Protein AF-A0A0F9EXR9-F1 (afdb_monomer)

Foldseek 3Di:
DDVVVVVCVVVVHPPPDQDAQPVPRDGVVRDDPVNVVVSVVD

pLDDT: mean 75.24, std 9.26, range [51.38, 86.19]

Secondary structure (DSSP, 8-state):
--HHHHHHHHTT----S-PBPTTT--BGGG--HHHHHHHTT-

Organism: NCBI:txid412755

Radius of gyration: 10.66 Å; Cα contacts (8 Å, |Δi|>4): 22; chains: 1; bounding box: 26×18×21 Å

Solvent-accessible surface area (backbone atoms only — not comparable to full-atom values): 2743 Å² total; per-residue (Å²): 132,68,66,66,62,52,53,35,60,74,68,72,50,79,83,79,62,66,54,60,39,91,74,77,64,46,32,59,84,72,51,49,78,65,50,53,57,58,51,73,76,101

Mean predicted aligned error: 7.97 Å

Sequence (42 aa):
MNWIMQTFKQMHIKITANPECSACGKGFKDHTNEDLRNCSLA

Structure (mmCIF, N/CA/C/O backbone):
data_AF-A0A0F9EXR9-F1
#
_entry.id   AF-A0A0F9EXR9-F1
#
loop_
_atom_site.group_PDB
_atom_site.id
_atom_site.type_symbol
_atom_site.label_atom_id
_atom_site.label_alt_id
_atom_site.label_comp_id
_atom_site.label_asym_id
_atom_site.label_entity_id
_atom_site.label_seq_id
_atom_site.pdbx_PDB_ins_code
_atom_site.Cartn_x
_atom_site.Cartn_y
_atom_site.Cartn_z
_atom_site.occupancy
_atom_site.B_iso_or_equiv
_atom_site.auth_seq_id
_atom_site.auth_comp_id
_atom_site.auth_asym_id
_atom_site.auth_atom_id
_atom_site.pdbx_PDB_model_num
ATOM 1 N N . MET A 1 1 ? 7.012 9.573 7.779 1.00 51.38 1 MET A N 1
ATOM 2 C CA . MET A 1 1 ? 7.559 8.9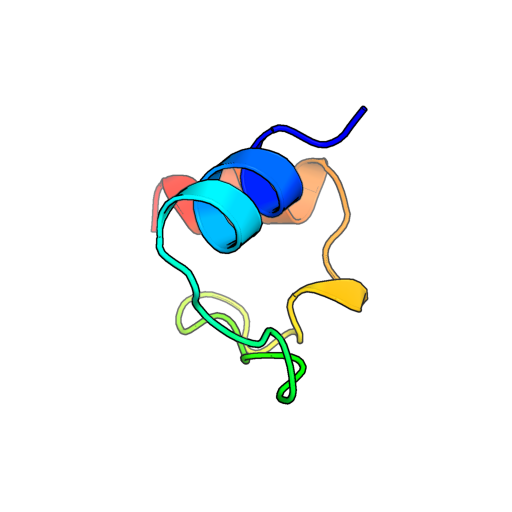57 6.546 1.00 51.38 1 MET A CA 1
ATOM 3 C C . MET A 1 1 ? 6.994 7.542 6.449 1.00 51.38 1 MET A C 1
ATOM 5 O O . MET A 1 1 ? 7.130 6.810 7.417 1.00 51.38 1 MET A O 1
ATOM 9 N N . ASN A 1 2 ? 6.263 7.201 5.381 1.00 72.56 2 ASN A N 1
ATOM 10 C CA . ASN A 1 2 ? 5.480 5.955 5.275 1.00 72.56 2 ASN A CA 1
ATOM 11 C C . ASN A 1 2 ? 6.411 4.724 5.178 1.00 72.56 2 ASN A C 1
ATOM 13 O O . ASN A 1 2 ? 7.215 4.648 4.248 1.00 72.56 2 ASN A O 1
ATOM 17 N N . TRP A 1 3 ? 6.333 3.793 6.139 1.00 72.00 3 TRP A N 1
ATOM 18 C CA . TRP A 1 3 ? 7.209 2.611 6.221 1.00 72.00 3 TRP A CA 1
ATOM 19 C C . TRP A 1 3 ? 7.097 1.724 4.978 1.00 72.00 3 TRP A C 1
ATOM 21 O O . TRP A 1 3 ? 8.102 1.213 4.492 1.00 72.00 3 TRP A O 1
ATOM 31 N N . ILE A 1 4 ? 5.902 1.659 4.389 1.00 71.00 4 ILE A N 1
ATOM 32 C CA . ILE A 1 4 ? 5.622 0.860 3.199 1.00 71.00 4 ILE A CA 1
ATOM 33 C C . ILE A 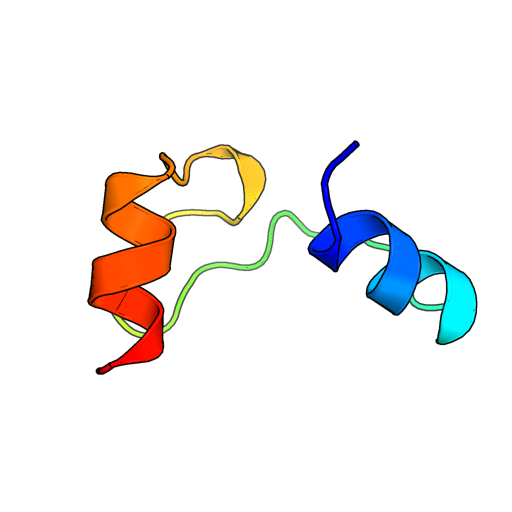1 4 ? 6.503 1.313 2.029 1.00 71.00 4 ILE A C 1
ATOM 35 O O . ILE A 1 4 ? 7.176 0.501 1.399 1.00 71.00 4 ILE A O 1
ATOM 39 N N . MET A 1 5 ? 6.607 2.625 1.789 1.00 69.81 5 MET A N 1
ATOM 40 C CA . MET A 1 5 ? 7.473 3.161 0.731 1.00 69.81 5 MET A CA 1
ATOM 41 C C . MET A 1 5 ? 8.958 2.836 0.950 1.00 69.81 5 MET A C 1
ATOM 43 O O . MET A 1 5 ? 9.691 2.694 -0.029 1.00 69.81 5 MET A O 1
ATOM 47 N N . GLN A 1 6 ? 9.420 2.738 2.203 1.00 74.38 6 GLN A N 1
ATOM 48 C CA . GLN A 1 6 ? 10.808 2.358 2.489 1.00 74.38 6 GLN A CA 1
ATOM 49 C C . GLN A 1 6 ? 11.064 0.890 2.156 1.00 74.38 6 GLN A C 1
ATOM 51 O O . GLN A 1 6 ? 12.060 0.587 1.503 1.00 74.38 6 GLN A O 1
ATOM 56 N N . THR A 1 7 ? 10.139 0.004 2.517 1.00 72.94 7 THR A N 1
ATOM 57 C CA . THR A 1 7 ? 10.208 -1.421 2.180 1.00 72.94 7 THR A CA 1
ATOM 58 C C . THR A 1 7 ? 10.242 -1.637 0.663 1.00 72.94 7 THR A C 1
ATOM 60 O O . THR A 1 7 ? 11.100 -2.360 0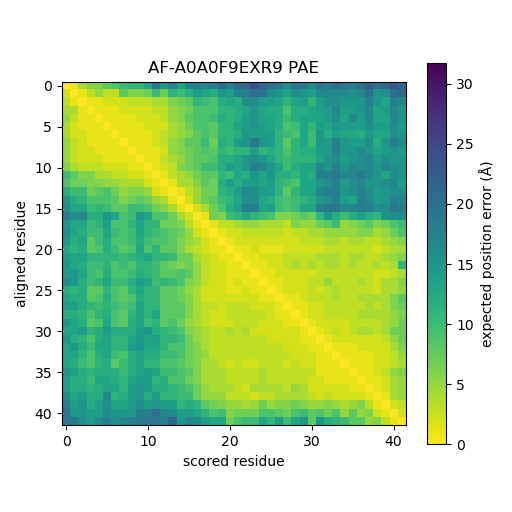.164 1.00 72.94 7 THR A O 1
ATOM 63 N N . PHE A 1 8 ? 9.401 -0.931 -0.101 1.00 72.94 8 PHE A N 1
ATOM 64 C CA . PHE A 1 8 ? 9.432 -0.996 -1.569 1.00 72.94 8 PHE A CA 1
ATOM 65 C C . PHE A 1 8 ? 10.762 -0.507 -2.167 1.00 72.94 8 PHE A C 1
ATOM 67 O O . PHE A 1 8 ? 11.292 -1.146 -3.077 1.00 72.94 8 PHE A O 1
ATOM 74 N N . LYS A 1 9 ? 11.335 0.586 -1.634 1.00 68.50 9 LYS A N 1
ATOM 75 C CA . LYS A 1 9 ? 12.666 1.072 -2.044 1.00 68.50 9 LYS A CA 1
ATOM 76 C C . LYS A 1 9 ? 13.767 0.051 -1.753 1.00 68.50 9 LYS A C 1
ATOM 78 O O . LYS A 1 9 ? 14.611 -0.163 -2.615 1.00 68.50 9 LYS A O 1
ATOM 83 N N . GLN A 1 10 ? 13.752 -0.577 -0.575 1.00 78.62 10 GLN A N 1
ATOM 84 C CA . GLN A 1 10 ? 14.739 -1.594 -0.192 1.00 78.62 10 GLN A CA 1
ATOM 85 C C . GLN A 1 10 ? 14.663 -2.848 -1.069 1.00 78.62 10 GLN A C 1
ATOM 87 O O . GLN A 1 10 ? 15.691 -3.437 -1.378 1.00 78.62 10 GLN A O 1
ATOM 92 N N . MET A 1 11 ? 13.466 -3.231 -1.516 1.00 74.88 11 MET A N 1
ATOM 93 C CA . MET A 1 11 ? 13.278 -4.400 -2.382 1.00 74.88 11 MET A CA 1
ATOM 94 C C . MET A 1 11 ? 13.494 -4.106 -3.876 1.00 74.88 11 MET A C 1
ATOM 96 O O . MET A 1 11 ? 13.251 -4.978 -4.704 1.00 74.88 11 MET A O 1
ATOM 100 N N . HIS A 1 12 ? 13.930 -2.894 -4.248 1.00 69.81 12 HIS A N 1
ATOM 101 C CA . HIS A 1 12 ? 14.073 -2.457 -5.646 1.00 69.81 12 HIS A CA 1
ATOM 102 C C . HIS A 1 12 ? 12.789 -2.617 -6.487 1.00 69.81 12 HIS A C 1
ATOM 104 O O . HIS A 1 12 ? 12.834 -2.672 -7.718 1.00 69.81 12 HIS A O 1
ATOM 110 N N . ILE A 1 13 ? 11.624 -2.646 -5.837 1.00 64.00 13 ILE A N 1
ATOM 111 C CA . ILE A 1 13 ? 10.335 -2.786 -6.507 1.00 64.00 13 ILE A CA 1
ATOM 112 C C . ILE A 1 13 ? 9.869 -1.394 -6.925 1.00 64.00 13 ILE A C 1
ATOM 114 O O . ILE A 1 13 ? 9.583 -0.525 -6.097 1.00 64.00 13 ILE A O 1
ATOM 118 N N . LYS A 1 14 ? 9.770 -1.175 -8.237 1.00 60.09 14 LYS A N 1
ATOM 119 C CA . LYS A 1 14 ? 9.116 0.017 -8.775 1.00 60.09 14 LYS A CA 1
ATOM 120 C C . LYS A 1 14 ? 7.625 -0.047 -8.435 1.00 60.09 14 LYS A C 1
ATOM 122 O O . LYS A 1 14 ? 6.911 -0.896 -8.957 1.00 60.09 14 LYS A O 1
ATOM 127 N N . ILE A 1 15 ? 7.139 0.883 -7.609 1.00 63.75 15 ILE A N 1
ATOM 128 C CA . ILE A 1 15 ? 5.696 1.121 -7.429 1.00 63.75 15 ILE A CA 1
ATOM 129 C C . ILE A 1 15 ? 5.186 1.863 -8.677 1.00 63.75 15 ILE A C 1
ATOM 131 O O . ILE A 1 15 ? 4.936 3.066 -8.652 1.00 63.75 15 ILE A O 1
ATOM 135 N N . THR A 1 16 ? 5.153 1.182 -9.821 1.00 59.38 16 THR A N 1
ATOM 136 C CA . THR A 1 16 ? 4.634 1.732 -11.087 1.00 59.38 16 THR A CA 1
ATOM 137 C C . THR A 1 16 ? 3.134 1.525 -11.232 1.00 5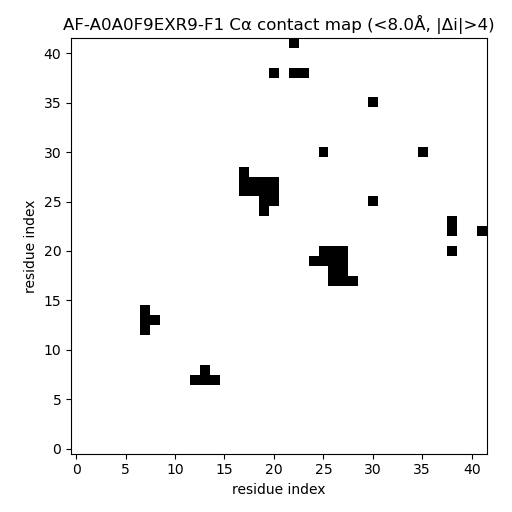9.38 16 THR A C 1
ATOM 139 O O . THR A 1 16 ? 2.479 2.310 -11.908 1.00 59.38 16 THR A O 1
ATOM 142 N N . ALA A 1 17 ? 2.578 0.521 -10.561 1.00 60.84 17 ALA A N 1
ATOM 143 C CA . ALA A 1 17 ? 1.142 0.347 -10.429 1.00 60.84 17 ALA A CA 1
ATOM 144 C C . ALA A 1 17 ? 0.694 0.964 -9.102 1.00 60.84 17 ALA A C 1
ATOM 146 O O . ALA A 1 17 ? 1.448 0.968 -8.135 1.00 60.84 17 ALA A O 1
ATOM 147 N N . ASN A 1 18 ? -0.509 1.517 -9.055 1.00 72.75 18 ASN A N 1
ATOM 148 C CA . ASN A 1 18 ? -1.234 1.740 -7.812 1.00 72.75 18 ASN A CA 1
ATOM 149 C C . ASN A 1 18 ? -1.897 0.391 -7.480 1.00 72.75 18 ASN A C 1
ATOM 151 O O . ASN A 1 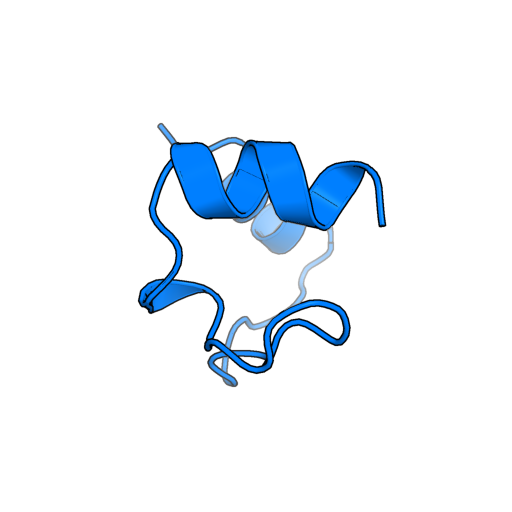18 ? -3.013 0.195 -7.950 1.00 72.75 18 ASN A O 1
ATOM 155 N N . PRO A 1 19 ? -1.210 -0.591 -6.847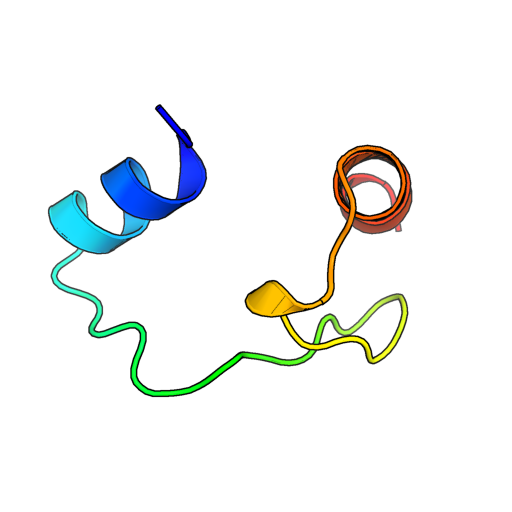 1.00 74.50 19 PRO A N 1
ATOM 156 C CA . PRO A 1 19 ? -1.758 -1.937 -6.736 1.00 74.50 19 PRO A CA 1
ATOM 157 C C . PRO A 1 19 ? -3.071 -1.889 -5.965 1.00 74.50 19 PRO A C 1
ATOM 159 O O . PRO A 1 19 ? -3.174 -1.187 -4.955 1.00 74.50 19 PRO A O 1
ATOM 162 N N . GLU A 1 20 ? -4.058 -2.622 -6.463 1.00 81.69 20 GLU A N 1
ATOM 163 C CA . GLU A 1 20 ? -5.350 -2.758 -5.809 1.00 81.69 20 GLU A CA 1
ATOM 164 C C . GLU A 1 20 ? -5.221 -3.719 -4.626 1.00 81.69 20 GLU A C 1
ATOM 166 O O . GLU A 1 20 ? -4.577 -4.767 -4.707 1.00 81.69 20 GLU A O 1
ATOM 171 N N . CYS A 1 21 ? -5.808 -3.343 -3.498 1.00 82.88 21 CYS A N 1
ATOM 172 C CA . CYS A 1 21 ? -5.898 -4.205 -2.335 1.00 82.88 21 CYS A CA 1
ATOM 173 C C . CYS A 1 21 ? -6.913 -5.316 -2.600 1.00 82.88 21 CYS A C 1
ATOM 175 O O . CYS A 1 21 ? -8.061 -5.041 -2.932 1.00 82.88 21 CYS A O 1
ATOM 177 N N . SER A 1 22 ? -6.528 -6.571 -2.379 1.00 82.12 22 SER A N 1
ATOM 178 C CA . SER A 1 22 ? -7.427 -7.720 -2.542 1.00 82.12 22 SER A CA 1
ATOM 179 C C . SER A 1 22 ? -8.594 -7.740 -1.549 1.00 82.12 22 SER A C 1
ATOM 181 O O . SER A 1 22 ? -9.597 -8.389 -1.820 1.00 82.12 22 SER A O 1
ATOM 183 N N . ALA A 1 23 ? -8.476 -7.041 -0.415 1.00 85.69 23 ALA A N 1
ATOM 184 C CA . ALA A 1 23 ? -9.506 -7.004 0.622 1.00 85.69 23 ALA A CA 1
ATOM 185 C C . ALA A 1 23 ? -10.606 -5.965 0.348 1.00 85.69 23 ALA A C 1
ATOM 187 O O . ALA A 1 23 ? -11.777 -6.232 0.600 1.00 85.69 23 ALA A O 1
ATOM 188 N N . CYS A 1 24 ? -10.247 -4.779 -0.157 1.00 85.94 24 CYS A N 1
ATOM 189 C CA . CYS A 1 24 ? -11.197 -3.673 -0.348 1.00 85.94 24 CYS A CA 1
ATOM 190 C C . CYS A 1 24 ? -11.273 -3.128 -1.783 1.00 85.94 24 CYS A C 1
ATOM 192 O O . CYS A 1 24 ? -12.086 -2.247 -2.055 1.00 85.94 24 CYS A O 1
ATOM 194 N N . GLY A 1 25 ? -10.421 -3.599 -2.696 1.00 85.56 25 GLY A N 1
ATOM 195 C CA . GLY A 1 25 ? -10.367 -3.170 -4.098 1.00 85.56 25 GLY A CA 1
ATOM 196 C C . GLY A 1 25 ? -9.775 -1.776 -4.335 1.00 85.56 25 GLY A C 1
ATOM 197 O O . GLY A 1 25 ? -9.581 -1.389 -5.482 1.00 85.56 25 GLY A O 1
ATOM 198 N N . LYS A 1 26 ? -9.464 -0.999 -3.287 1.00 86.12 26 LYS A N 1
ATOM 199 C CA . LYS A 1 26 ? -8.857 0.335 -3.435 1.00 86.12 26 LYS A CA 1
ATOM 200 C C . LYS A 1 26 ? -7.412 0.231 -3.917 1.00 86.12 26 LYS A C 1
ATOM 202 O O . LYS A 1 26 ? -6.694 -0.689 -3.534 1.00 86.12 26 LYS A O 1
ATOM 207 N N . GLY A 1 27 ? -6.943 1.217 -4.675 1.00 84.00 27 GLY A N 1
ATOM 208 C CA . GLY A 1 27 ? -5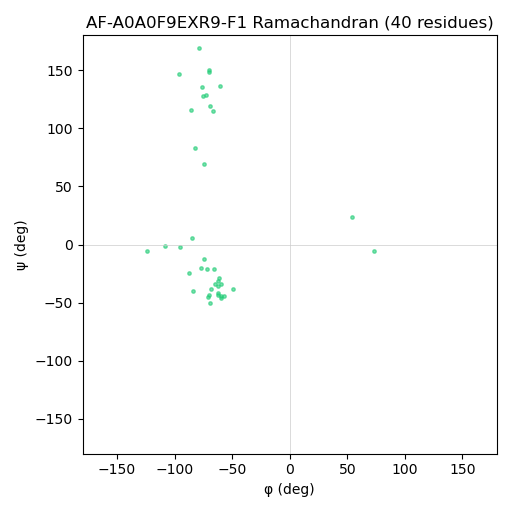.520 1.357 -4.973 1.00 84.00 27 GLY A CA 1
ATOM 209 C C . GLY A 1 27 ? -4.719 1.772 -3.735 1.00 84.00 27 GLY A C 1
ATOM 210 O O . GLY A 1 27 ? -5.228 2.464 -2.854 1.00 84.00 27 GLY A O 1
ATOM 211 N N . PHE A 1 28 ? -3.450 1.372 -3.639 1.00 80.31 28 PHE A N 1
ATOM 212 C CA . PHE A 1 28 ? -2.560 1.727 -2.523 1.00 80.31 28 PHE A CA 1
ATOM 213 C C . PHE A 1 28 ? -2.538 3.230 -2.176 1.00 80.31 28 PHE A C 1
ATOM 215 O O . PHE A 1 28 ? -2.492 3.599 -1.006 1.00 80.31 28 PHE A O 1
ATOM 222 N N . LYS A 1 29 ? -2.586 4.107 -3.180 1.00 80.62 29 LYS A N 1
ATOM 223 C CA . LYS A 1 29 ? -2.600 5.570 -3.021 1.00 80.62 29 LYS A CA 1
ATOM 224 C C . LYS A 1 29 ? -3.924 6.101 -2.468 1.00 80.62 29 LYS A C 1
ATOM 226 O O . LYS A 1 29 ? -3.936 7.196 -1.917 1.00 80.62 29 LYS A O 1
ATOM 231 N N . ASP A 1 30 ? -4.994 5.327 -2.608 1.00 85.00 30 ASP A N 1
ATOM 232 C CA . ASP A 1 30 ? -6.354 5.676 -2.195 1.00 85.00 30 ASP A CA 1
ATOM 233 C C . ASP A 1 30 ? -6.688 5.128 -0.797 1.00 85.00 30 ASP A C 1
ATOM 235 O O . ASP A 1 30 ? -7.774 5.369 -0.270 1.00 85.00 30 ASP A O 1
ATOM 239 N N . HIS A 1 31 ? -5.754 4.395 -0.178 1.00 86.19 31 HIS A N 1
ATOM 240 C CA . HIS A 1 31 ? -5.900 3.918 1.190 1.00 86.19 31 HIS A CA 1
ATOM 241 C C . HIS A 1 31 ? -5.678 5.039 2.200 1.00 86.19 31 HIS A C 1
ATOM 243 O O . HIS A 1 31 ? -4.633 5.693 2.238 1.00 86.19 31 HIS A O 1
ATOM 249 N N . THR A 1 32 ? -6.640 5.182 3.103 1.00 85.69 32 THR A N 1
ATOM 250 C CA . THR A 1 32 ? -6.461 5.914 4.354 1.00 85.69 32 THR A CA 1
ATOM 251 C C . THR A 1 32 ? -5.716 5.057 5.386 1.00 85.69 32 THR A C 1
ATOM 253 O O . THR A 1 32 ? -5.552 3.845 5.233 1.00 85.69 32 THR A O 1
ATOM 256 N N . ASN A 1 33 ? -5.290 5.666 6.496 1.00 81.19 33 ASN A N 1
ATOM 257 C CA . ASN A 1 33 ? -4.703 4.912 7.611 1.00 81.19 33 ASN A CA 1
ATOM 258 C C . ASN A 1 33 ? -5.680 3.890 8.219 1.00 81.19 33 ASN A C 1
ATOM 260 O O . ASN A 1 33 ? -5.238 2.876 8.757 1.00 81.19 33 ASN A O 1
ATOM 264 N N . GLU A 1 34 ? -6.986 4.157 8.155 1.00 85.00 34 GLU A N 1
ATOM 265 C CA . GLU A 1 34 ? -8.020 3.222 8.602 1.00 85.00 34 GLU A CA 1
ATOM 266 C C . GLU A 1 34 ? -8.126 2.028 7.648 1.00 85.00 34 GLU A C 1
ATOM 268 O O . GLU A 1 34 ? -8.094 0.884 8.100 1.00 85.00 34 GLU A O 1
ATOM 273 N N . ASP A 1 35 ? -8.125 2.285 6.335 1.00 83.25 35 ASP A N 1
ATOM 274 C CA . ASP A 1 35 ? -8.109 1.230 5.320 1.00 83.25 35 ASP A CA 1
ATOM 275 C C . ASP A 1 35 ? -6.896 0.310 5.501 1.00 83.25 35 ASP A C 1
ATOM 277 O O . ASP A 1 35 ? -7.045 -0.906 5.490 1.00 83.25 35 ASP A O 1
ATOM 281 N N . LEU A 1 36 ? -5.702 0.868 5.736 1.00 79.69 36 LEU A N 1
ATOM 282 C CA . LEU A 1 36 ? -4.490 0.069 5.957 1.00 79.69 36 LEU A CA 1
ATOM 283 C C . LEU A 1 36 ? -4.585 -0.824 7.202 1.00 79.69 36 LEU A C 1
ATOM 285 O O . LEU A 1 36 ? -4.067 -1.937 7.180 1.00 79.69 36 LEU A O 1
ATOM 289 N N . ARG A 1 37 ? -5.244 -0.370 8.276 1.00 81.88 37 ARG A N 1
ATOM 290 C CA . ARG A 1 37 ? -5.458 -1.192 9.479 1.00 81.88 37 ARG A CA 1
ATOM 291 C C . ARG A 1 37 ? -6.440 -2.322 9.200 1.00 81.88 37 ARG A C 1
ATOM 293 O O . ARG A 1 37 ? -6.118 -3.475 9.470 1.00 81.88 37 ARG A O 1
ATOM 300 N N . ASN A 1 38 ? -7.589 -2.002 8.615 1.00 80.44 38 ASN A N 1
ATOM 301 C CA . ASN A 1 38 ? -8.648 -2.977 8.365 1.00 80.44 38 ASN A CA 1
ATOM 302 C C . ASN A 1 38 ? -8.249 -4.002 7.294 1.00 80.44 38 ASN A C 1
ATOM 304 O O . ASN A 1 38 ? -8.514 -5.187 7.454 1.00 80.44 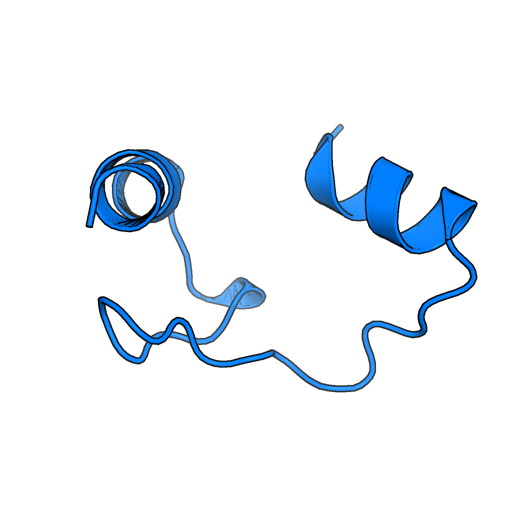38 ASN A O 1
ATOM 308 N N . CYS A 1 39 ? -7.548 -3.574 6.242 1.00 81.12 39 CYS A N 1
ATOM 309 C CA . CYS A 1 39 ? -7.117 -4.458 5.158 1.00 81.12 39 CYS A CA 1
ATOM 310 C C . CYS A 1 39 ? -5.909 -5.328 5.524 1.00 81.12 39 CYS A C 1
ATOM 312 O O . CYS A 1 39 ? -5.681 -6.338 4.873 1.00 81.12 39 CYS A O 1
ATOM 314 N N . SER A 1 40 ? -5.129 -4.962 6.549 1.00 73.12 40 SER A N 1
ATOM 315 C CA . SER A 1 40 ? -4.018 -5.799 7.034 1.00 73.12 40 SER A CA 1
ATOM 316 C C . SER A 1 40 ? -4.467 -7.031 7.831 1.00 73.12 40 SER A C 1
ATOM 318 O O . SER A 1 40 ? -3.650 -7.906 8.104 1.00 73.12 40 SER A O 1
ATOM 320 N N . LEU A 1 41 ? -5.744 -7.075 8.221 1.00 62.59 41 LEU A N 1
ATOM 321 C CA . LEU A 1 41 ? -6.342 -8.116 9.061 1.00 62.59 41 LEU 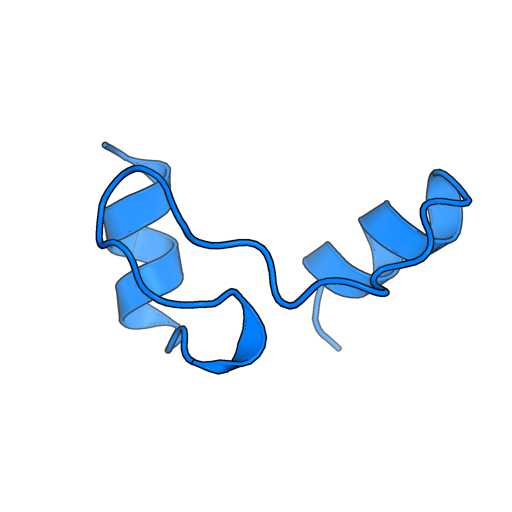A CA 1
ATOM 322 C C . LEU A 1 41 ? -7.296 -9.045 8.288 1.00 62.59 41 LEU A C 1
ATOM 324 O O . LEU A 1 41 ? -7.882 -9.935 8.903 1.00 62.59 41 LEU A O 1
ATOM 328 N N . ALA A 1 42 ? -7.488 -8.798 6.989 1.00 55.69 42 ALA A N 1
ATOM 329 C CA . ALA A 1 42 ? -8.431 -9.497 6.117 1.00 55.69 42 ALA A CA 1
ATOM 330 C C . ALA A 1 42 ? -7.777 -10.655 5.352 1.00 55.69 42 ALA A C 1
ATOM 332 O O . ALA A 1 42 ? -6.574 -10.542 5.019 1.00 55.69 42 ALA A O 1
#